Protein AF-A0A550GCW6-F1 (afdb_monomer_lite)

Secondary structure (DSSP, 8-state):
-----SSTT--EEEEEEE--TTSPP-HHHHHHHHHHTT-EEEEEEEE-S---TTTSS-HHHHHHHHTT-

Structure (mmCIF, N/CA/C/O backbone):
data_AF-A0A550GCW6-F1
#
_entry.id   AF-A0A550GCW6-F1
#
loop_
_atom_site.group_PDB
_atom_site.id
_atom_site.type_symbol
_atom_site.label_atom_id
_atom_site.label_alt_id
_atom_site.label_comp_id
_atom_site.label_asym_id
_atom_site.label_entity_id
_atom_site.label_seq_id
_atom_site.pdbx_PDB_ins_code
_atom_site.Cartn_x
_atom_site.Cartn_y
_atom_site.Cartn_z
_atom_site.occupancy
_atom_site.B_iso_or_equiv
_atom_site.auth_seq_id
_atom_site.auth_comp_id
_atom_site.auth_asym_id
_atom_site.auth_atom_id
_atom_site.pdbx_PDB_model_num
ATOM 1 N N . MET A 1 1 ? -28.880 5.615 -0.992 1.00 36.34 1 MET A N 1
ATOM 2 C CA . MET A 1 1 ? -27.937 4.666 -0.362 1.00 36.34 1 MET A CA 1
ATOM 3 C C . MET A 1 1 ? -26.537 5.246 -0.476 1.00 36.34 1 MET A C 1
ATOM 5 O O . MET A 1 1 ? -26.030 5.319 -1.585 1.00 36.34 1 MET A O 1
ATOM 9 N N . GLN A 1 2 ? -25.942 5.729 0.615 1.00 41.91 2 GLN A N 1
ATOM 10 C CA . GLN A 1 2 ? -24.520 6.088 0.612 1.00 41.91 2 GLN A CA 1
ATOM 11 C C . GLN A 1 2 ? -23.726 4.794 0.816 1.00 41.91 2 GLN A C 1
ATOM 13 O O . GLN A 1 2 ? -23.913 4.117 1.826 1.00 41.91 2 GLN A O 1
ATOM 18 N N . GLN A 1 3 ? -22.901 4.408 -0.159 1.00 46.81 3 GLN A N 1
ATOM 19 C CA . GLN A 1 3 ? -21.910 3.354 0.046 1.00 46.81 3 GLN A CA 1
ATOM 20 C C . GLN A 1 3 ? -20.945 3.850 1.132 1.00 46.81 3 GLN A C 1
ATOM 22 O O . GLN A 1 3 ? -20.357 4.919 0.973 1.00 46.81 3 GLN A O 1
ATOM 27 N N . LYS A 1 4 ? -20.798 3.121 2.244 1.00 49.66 4 LYS A N 1
ATOM 28 C CA . LYS A 1 4 ? -19.730 3.379 3.222 1.00 49.66 4 LYS A CA 1
ATOM 29 C C . LYS A 1 4 ? -18.390 3.078 2.539 1.00 49.66 4 LYS A C 1
ATOM 31 O O . LYS A 1 4 ? -17.947 1.933 2.517 1.00 49.66 4 LYS A O 1
ATOM 36 N N . LEU A 1 5 ? -17.786 4.079 1.907 1.00 56.03 5 LEU A N 1
ATOM 37 C CA . LEU A 1 5 ? -16.522 3.938 1.189 1.00 56.03 5 LEU A CA 1
ATOM 38 C C . LEU A 1 5 ? -15.350 4.011 2.179 1.00 56.03 5 LEU A C 1
ATOM 40 O O . LEU A 1 5 ? -14.834 5.088 2.450 1.00 56.03 5 LEU A O 1
ATOM 44 N N . GLY A 1 6 ? -14.938 2.838 2.674 1.00 73.25 6 GLY A N 1
ATOM 45 C CA . GLY A 1 6 ? -13.582 2.571 3.171 1.00 73.25 6 GLY A CA 1
ATOM 46 C C . GLY A 1 6 ? -13.210 3.067 4.575 1.00 73.25 6 GLY A C 1
ATOM 47 O O . GLY A 1 6 ? -13.837 3.978 5.104 1.00 73.25 6 GLY A O 1
ATOM 48 N N . GLY A 1 7 ? -12.171 2.441 5.158 1.00 67.12 7 GLY A N 1
ATOM 49 C CA . GLY A 1 7 ? -11.378 2.857 6.334 1.00 67.12 7 GLY A CA 1
ATOM 50 C C . GLY A 1 7 ? -12.080 2.997 7.695 1.00 67.12 7 GLY A C 1
ATOM 51 O O . GLY A 1 7 ? -11.496 2.694 8.730 1.00 67.12 7 GLY A O 1
ATOM 52 N N . ALA A 1 8 ? -13.346 3.405 7.720 1.00 68.38 8 ALA A N 1
ATOM 53 C CA . ALA A 1 8 ? -14.072 3.811 8.921 1.00 68.38 8 ALA A CA 1
ATOM 54 C C . ALA A 1 8 ? -14.207 2.706 9.986 1.00 68.38 8 ALA A C 1
ATOM 56 O O . ALA A 1 8 ? -14.321 3.013 11.168 1.00 68.38 8 ALA A O 1
ATOM 57 N N . ASP A 1 9 ? -14.142 1.434 9.581 1.00 72.38 9 ASP A N 1
ATOM 58 C CA . ASP A 1 9 ? -14.356 0.272 10.450 1.00 72.38 9 ASP A CA 1
ATOM 59 C C . ASP A 1 9 ? -13.083 -0.593 10.614 1.00 72.38 9 ASP A C 1
ATOM 61 O O . ASP A 1 9 ? -13.176 -1.811 10.769 1.00 72.38 9 ASP A O 1
ATOM 65 N N . ARG A 1 10 ? -11.872 -0.003 10.560 1.00 78.06 10 ARG A N 1
ATOM 66 C CA . ARG A 1 10 ? -10.594 -0.760 10.580 1.00 78.06 10 ARG A CA 1
ATOM 67 C C . ARG A 1 10 ? -10.541 -1.845 9.505 1.00 78.06 10 ARG A C 1
ATOM 69 O O . ARG A 1 10 ? -10.065 -2.960 9.727 1.00 78.06 10 ARG A O 1
ATOM 76 N N . THR A 1 11 ? -11.075 -1.523 8.332 1.00 88.75 11 THR A N 1
ATOM 77 C CA . THR A 1 11 ? -11.169 -2.450 7.208 1.00 88.75 11 THR A CA 1
ATOM 78 C C . THR A 1 11 ? -9.781 -2.975 6.852 1.00 88.75 11 THR A C 1
ATOM 80 O O . THR A 1 11 ? -8.845 -2.197 6.652 1.00 88.75 11 THR A O 1
ATOM 83 N N . LYS A 1 12 ? -9.645 -4.302 6.775 1.00 88.38 12 LYS A N 1
ATOM 84 C CA . LYS A 1 12 ? -8.408 -4.939 6.324 1.00 88.38 12 LYS A CA 1
ATOM 85 C C . LYS A 1 12 ? -8.161 -4.589 4.860 1.00 88.38 12 LYS A C 1
ATOM 87 O O . LYS A 1 12 ? -9.079 -4.659 4.046 1.00 88.38 12 LYS A O 1
ATOM 92 N N . ALA A 1 13 ? -6.930 -4.228 4.533 1.00 88.19 13 ALA A N 1
ATOM 93 C CA . ALA A 1 13 ? -6.532 -3.877 3.181 1.00 88.19 13 ALA A CA 1
ATOM 94 C C . ALA A 1 13 ? -5.189 -4.501 2.821 1.00 88.19 13 ALA A C 1
ATOM 96 O O . ALA A 1 13 ? -4.306 -4.680 3.663 1.00 88.19 13 ALA A O 1
ATOM 97 N N . ILE A 1 14 ? -5.032 -4.786 1.534 1.00 88.50 14 ILE A N 1
ATOM 98 C CA . ILE A 1 14 ? -3.762 -5.178 0.945 1.00 88.50 14 ILE A CA 1
ATOM 99 C C . ILE A 1 14 ? -3.357 -4.070 -0.011 1.00 88.50 14 ILE A C 1
ATOM 101 O O . ILE A 1 14 ? -4.123 -3.699 -0.899 1.00 88.50 14 ILE A O 1
ATOM 105 N N . ILE A 1 15 ? -2.168 -3.514 0.196 1.00 90.50 15 ILE A N 1
ATOM 106 C CA . ILE A 1 15 ? -1.651 -2.448 -0.662 1.00 90.50 15 ILE A CA 1
ATOM 107 C C . ILE A 1 15 ? -0.743 -3.032 -1.731 1.00 90.50 15 ILE A C 1
ATOM 109 O O . ILE A 1 15 ? 0.084 -3.909 -1.467 1.00 90.50 15 ILE A O 1
ATOM 113 N N . VAL A 1 16 ? -0.889 -2.513 -2.945 1.00 87.44 16 VAL A N 1
ATOM 114 C CA . VAL A 1 16 ? -0.107 -2.950 -4.093 1.00 87.44 16 VAL A CA 1
ATOM 115 C C . VAL A 1 16 ? 0.516 -1.743 -4.767 1.00 87.44 16 VAL A C 1
ATOM 117 O O . VAL A 1 16 ? -0.190 -0.808 -5.136 1.00 87.44 16 VAL A O 1
ATOM 120 N N . GLN A 1 17 ? 1.827 -1.792 -4.984 1.00 88.44 17 GLN A N 1
ATOM 121 C CA . GLN A 1 17 ? 2.505 -0.862 -5.873 1.00 88.44 17 GLN A CA 1
ATOM 122 C C . GLN A 1 17 ? 2.975 -1.594 -7.124 1.00 88.44 17 GLN A C 1
ATOM 124 O O . GLN A 1 17 ? 3.757 -2.547 -7.070 1.00 88.44 17 GLN A O 1
ATOM 129 N N . ARG A 1 18 ? 2.549 -1.084 -8.277 1.00 86.06 18 ARG A N 1
ATOM 130 C CA . ARG A 1 18 ? 3.209 -1.357 -9.548 1.00 86.06 18 ARG A CA 1
ATOM 131 C C . ARG A 1 18 ? 4.180 -0.219 -9.829 1.00 86.06 18 ARG A C 1
ATOM 133 O O . ARG A 1 18 ? 3.793 0.943 -9.761 1.00 86.06 18 ARG A O 1
ATOM 140 N N . ARG A 1 19 ? 5.416 -0.562 -10.175 1.00 86.12 19 ARG A N 1
ATOM 141 C CA . ARG A 1 19 ? 6.435 0.405 -10.592 1.00 86.12 19 ARG A CA 1
ATOM 142 C C . ARG A 1 19 ? 7.331 -0.187 -11.673 1.00 86.12 19 ARG A C 1
ATOM 144 O O . ARG A 1 19 ? 7.385 -1.402 -11.842 1.00 86.12 19 ARG A O 1
ATOM 151 N N . LEU A 1 20 ? 8.044 0.649 -12.408 1.00 85.00 20 LEU A N 1
ATOM 152 C CA . LEU A 1 20 ? 9.175 0.231 -13.230 1.00 85.00 20 LEU A CA 1
ATOM 153 C C . LEU A 1 20 ? 10.397 -0.019 -12.339 1.00 85.00 20 LEU A C 1
ATOM 155 O O . LEU A 1 20 ? 10.517 0.528 -11.243 1.00 85.00 20 LEU A O 1
ATOM 159 N N . ASN A 1 21 ? 11.345 -0.824 -12.818 1.00 82.50 21 ASN A N 1
ATOM 160 C CA . ASN A 1 21 ? 12.606 -1.063 -12.108 1.00 82.50 21 ASN A CA 1
ATOM 161 C C . ASN A 1 21 ? 13.405 0.231 -11.851 1.00 82.50 21 ASN A C 1
ATOM 163 O O . ASN A 1 21 ? 14.113 0.305 -10.851 1.00 82.50 21 ASN A O 1
ATOM 167 N N . THR A 1 22 ? 13.258 1.236 -12.717 1.00 86.56 22 THR A N 1
ATOM 168 C CA . THR A 1 22 ? 13.882 2.563 -12.610 1.00 86.56 22 THR A CA 1
ATOM 169 C C . THR A 1 22 ? 13.176 3.509 -11.639 1.00 86.56 22 THR A C 1
ATOM 171 O O . THR A 1 22 ? 13.733 4.545 -11.290 1.00 86.56 22 THR A O 1
ATOM 174 N N . GLU A 1 23 ? 11.951 3.197 -11.215 1.00 87.19 23 GLU A N 1
ATOM 175 C CA . GLU A 1 23 ? 11.170 4.040 -10.308 1.00 87.19 23 GLU A CA 1
ATOM 176 C C . GLU A 1 23 ? 11.432 3.660 -8.850 1.00 87.19 23 GLU A C 1
ATOM 178 O O . GLU A 1 23 ? 11.631 2.487 -8.524 1.00 87.19 23 GLU A O 1
ATOM 183 N N . LYS A 1 24 ? 11.402 4.648 -7.951 1.00 90.81 24 LYS A N 1
ATOM 184 C CA . LYS A 1 24 ? 11.493 4.398 -6.508 1.00 90.81 24 LYS A CA 1
ATOM 185 C C . LYS A 1 24 ? 10.195 3.775 -5.987 1.00 90.81 24 LYS A C 1
ATOM 187 O O . LYS A 1 24 ? 9.109 4.059 -6.488 1.00 90.81 24 LYS A O 1
ATOM 192 N N . SER A 1 25 ? 10.318 2.938 -4.961 1.00 91.38 25 SER A N 1
ATOM 193 C CA . SER A 1 25 ? 9.158 2.434 -4.224 1.00 91.38 25 SER A CA 1
ATOM 194 C C . SER A 1 25 ? 8.544 3.563 -3.386 1.00 91.38 25 SER A C 1
ATOM 196 O O . SER A 1 25 ? 9.266 4.336 -2.761 1.00 91.38 25 SER A O 1
ATOM 198 N N . THR A 1 26 ? 7.218 3.658 -3.400 1.00 93.38 26 THR A N 1
ATOM 199 C CA . THR A 1 26 ? 6.383 4.573 -2.599 1.00 93.38 26 THR A CA 1
ATOM 200 C C . THR A 1 26 ? 5.384 3.783 -1.745 1.00 93.38 26 THR A C 1
ATOM 202 O O . THR A 1 26 ? 4.463 4.343 -1.156 1.00 93.38 26 THR A O 1
ATOM 205 N N . LEU A 1 27 ? 5.570 2.461 -1.648 1.00 92.62 27 LEU A N 1
ATOM 206 C CA . LEU A 1 27 ? 4.685 1.541 -0.940 1.00 92.62 27 LEU A CA 1
ATOM 207 C C . LEU A 1 27 ? 4.570 1.873 0.554 1.00 92.62 27 LEU A C 1
ATOM 209 O O . LEU A 1 27 ? 3.512 1.687 1.150 1.00 92.62 27 LEU A O 1
ATOM 213 N N . GLU A 1 28 ? 5.641 2.393 1.155 1.00 93.81 28 GLU A N 1
ATOM 214 C CA . GLU A 1 28 ? 5.637 2.850 2.548 1.00 93.81 28 GLU A CA 1
ATOM 215 C C . GLU A 1 28 ? 4.761 4.096 2.743 1.00 93.81 28 GLU A C 1
ATOM 217 O O . GLU A 1 28 ? 3.987 4.172 3.696 1.00 93.81 28 GLU A O 1
ATOM 222 N N . GLU A 1 29 ? 4.845 5.059 1.825 1.00 94.94 29 GLU A N 1
ATOM 223 C CA . GLU A 1 29 ? 4.016 6.265 1.858 1.00 94.94 29 GLU A CA 1
ATOM 224 C C . GLU A 1 29 ? 2.538 5.908 1.673 1.00 94.94 29 GLU A C 1
ATOM 226 O O . GLU A 1 29 ? 1.684 6.354 2.441 1.00 94.94 29 GLU A O 1
ATOM 231 N N . LEU A 1 30 ? 2.245 5.009 0.729 1.00 94.62 30 LEU A N 1
ATOM 232 C CA . LEU A 1 30 ? 0.902 4.477 0.525 1.00 94.62 30 LEU A CA 1
ATOM 233 C C . LEU A 1 30 ? 0.357 3.778 1.782 1.00 94.62 30 LEU A C 1
ATOM 235 O O . LEU A 1 30 ? -0.813 3.957 2.117 1.00 94.62 30 LEU A O 1
ATOM 239 N N . ALA A 1 31 ? 1.192 3.019 2.501 1.00 93.19 31 ALA A N 1
ATOM 240 C CA . ALA A 1 31 ? 0.798 2.386 3.760 1.00 93.19 31 ALA A CA 1
ATOM 241 C C . ALA A 1 31 ? 0.401 3.426 4.817 1.00 93.19 31 ALA A C 1
ATOM 243 O O . ALA A 1 31 ? -0.673 3.317 5.402 1.00 93.19 31 ALA A O 1
ATOM 244 N N . LYS A 1 32 ? 1.222 4.466 5.003 1.00 95.19 32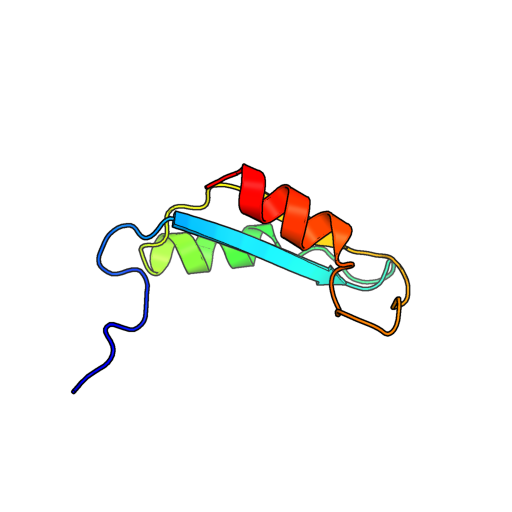 LYS A N 1
ATOM 245 C CA . LYS A 1 32 ? 0.973 5.543 5.976 1.00 95.19 32 LYS A CA 1
ATOM 246 C C . LYS A 1 32 ? -0.315 6.308 5.679 1.00 95.19 32 LYS A C 1
ATOM 248 O O . LYS A 1 32 ? -1.070 6.629 6.598 1.00 95.19 32 LYS A O 1
ATOM 253 N N . LEU A 1 33 ? -0.595 6.577 4.402 1.00 94.31 33 LEU A N 1
ATOM 254 C CA . LEU A 1 33 ? -1.848 7.207 3.982 1.00 94.31 33 LEU A CA 1
ATOM 255 C C . LEU A 1 33 ? -3.055 6.308 4.269 1.00 94.31 33 LEU A C 1
ATOM 257 O O . LEU A 1 33 ? -4.063 6.784 4.787 1.00 94.31 33 LEU A O 1
ATOM 261 N N . ALA A 1 34 ? -2.951 5.010 3.978 1.00 91.88 34 ALA A N 1
ATOM 262 C CA . ALA A 1 34 ? -4.029 4.059 4.225 1.00 91.88 34 ALA A CA 1
ATOM 263 C C . ALA A 1 34 ? -4.303 3.863 5.728 1.00 91.88 34 ALA A C 1
ATOM 265 O O . ALA A 1 34 ? -5.458 3.879 6.147 1.00 91.88 34 ALA A O 1
ATOM 266 N N . GLU A 1 35 ? -3.262 3.749 6.550 1.00 91.69 35 GLU A N 1
ATOM 267 C CA . GLU A 1 35 ? -3.384 3.694 8.013 1.00 91.69 35 GLU A CA 1
ATOM 268 C C . GLU A 1 35 ? -4.035 4.973 8.561 1.00 91.69 35 GLU A C 1
ATOM 270 O O . GLU A 1 35 ? -4.964 4.899 9.364 1.00 91.69 35 GLU A O 1
ATOM 275 N N . SER A 1 36 ? -3.631 6.145 8.056 1.00 91.50 36 SER A N 1
ATOM 276 C CA . SER A 1 36 ? -4.241 7.434 8.427 1.00 91.50 36 SER A CA 1
ATOM 277 C C . SER A 1 36 ? -5.706 7.543 7.995 1.00 91.50 36 SER A C 1
ATOM 279 O O . SER A 1 36 ? -6.497 8.218 8.649 1.00 91.50 36 SER A O 1
ATOM 281 N N . ALA A 1 37 ? -6.084 6.858 6.914 1.00 90.50 37 ALA A N 1
ATOM 282 C CA . ALA A 1 37 ? -7.464 6.740 6.456 1.00 90.50 37 ALA A CA 1
ATOM 283 C C . ALA A 1 37 ? -8.271 5.663 7.212 1.00 90.50 37 ALA A C 1
ATOM 285 O O . ALA A 1 37 ? -9.446 5.466 6.908 1.00 90.50 37 ALA A O 1
ATOM 286 N N . GLY A 1 38 ? -7.672 4.970 8.188 1.00 89.56 38 GLY A N 1
ATOM 287 C CA . GLY A 1 38 ? -8.341 3.987 9.043 1.00 89.56 38 GLY A CA 1
ATOM 288 C C . GLY A 1 38 ? -8.257 2.536 8.561 1.00 89.56 38 GLY A C 1
ATOM 289 O O . GLY A 1 38 ? -8.892 1.663 9.145 1.00 89.56 38 GLY A O 1
ATOM 290 N N . TYR A 1 39 ? -7.476 2.228 7.526 1.00 92.25 39 TYR A N 1
ATOM 291 C CA . TYR A 1 39 ? -7.282 0.841 7.095 1.00 92.25 39 TYR A CA 1
ATOM 292 C C . TYR A 1 39 ? -6.290 0.086 7.982 1.00 92.25 39 TYR A C 1
ATOM 294 O O . TYR A 1 39 ? -5.324 0.646 8.495 1.00 92.25 39 TYR A O 1
ATOM 302 N N . VAL A 1 40 ? -6.489 -1.228 8.091 1.00 90.94 40 VAL A N 1
ATOM 303 C CA . VAL A 1 40 ? -5.516 -2.153 8.682 1.00 90.94 40 VAL A CA 1
ATOM 304 C C . VAL A 1 40 ? -4.804 -2.877 7.551 1.00 90.94 40 VAL A C 1
ATOM 306 O O . VAL A 1 40 ? -5.394 -3.720 6.876 1.00 90.94 40 VAL A O 1
ATOM 309 N N . ILE A 1 41 ? -3.535 -2.554 7.324 1.00 90.56 41 ILE A N 1
ATOM 310 C CA . ILE A 1 41 ? -2.761 -3.199 6.264 1.00 90.56 41 ILE A CA 1
ATOM 311 C C . ILE A 1 41 ? -2.365 -4.608 6.700 1.00 90.56 41 ILE A C 1
ATOM 313 O O . ILE A 1 41 ? -1.589 -4.773 7.638 1.00 90.56 41 ILE A O 1
ATOM 317 N N . VAL A 1 42 ? -2.885 -5.622 6.007 1.00 92.00 42 VAL A N 1
ATOM 318 C CA . VAL A 1 42 ? -2.612 -7.040 6.310 1.00 92.00 42 VAL A CA 1
ATOM 319 C C . VAL A 1 42 ? -1.588 -7.670 5.373 1.00 92.00 42 VAL A C 1
ATOM 321 O O . VAL A 1 42 ? -0.968 -8.664 5.732 1.00 92.00 42 VAL A O 1
ATOM 324 N N . ALA A 1 43 ? -1.350 -7.067 4.206 1.00 86.81 43 ALA A N 1
ATOM 325 C CA . ALA A 1 43 ? -0.273 -7.464 3.308 1.00 86.81 43 ALA A CA 1
ATOM 326 C C . ALA A 1 43 ? 0.192 -6.293 2.434 1.00 86.81 43 ALA A C 1
ATOM 328 O O . ALA A 1 43 ? -0.513 -5.294 2.249 1.00 86.81 43 ALA A O 1
ATOM 329 N N . ARG A 1 44 ? 1.406 -6.422 1.894 1.00 89.19 44 ARG A N 1
ATOM 330 C CA . ARG A 1 44 ? 2.025 -5.452 0.987 1.00 89.19 44 ARG A CA 1
ATOM 331 C C . ARG A 1 44 ? 2.612 -6.196 -0.199 1.00 89.19 44 ARG A C 1
ATOM 333 O O . ARG A 1 44 ? 3.275 -7.212 -0.010 1.00 89.19 44 ARG A O 1
ATOM 340 N N . MET A 1 45 ? 2.400 -5.681 -1.403 1.00 86.38 45 MET A N 1
ATOM 341 C CA . MET A 1 45 ? 2.892 -6.314 -2.617 1.00 86.38 45 MET A CA 1
ATOM 342 C C . MET A 1 45 ? 3.504 -5.299 -3.574 1.00 86.38 45 MET A C 1
ATOM 344 O O . MET A 1 45 ? 2.914 -4.263 -3.872 1.00 86.38 45 MET A O 1
ATOM 348 N N . GLU A 1 46 ? 4.665 -5.645 -4.120 1.00 85.81 46 GLU A N 1
ATOM 349 C CA . GLU A 1 46 ? 5.312 -4.871 -5.170 1.00 85.81 46 GLU A CA 1
ATOM 350 C C . GLU A 1 46 ? 5.371 -5.680 -6.473 1.00 85.81 46 GLU A C 1
ATOM 352 O O . GLU A 1 46 ? 5.535 -6.907 -6.477 1.00 85.81 46 GLU A O 1
ATOM 357 N N . GLN A 1 47 ? 5.206 -5.001 -7.605 1.00 80.06 47 GLN A N 1
ATOM 358 C CA . GLN A 1 47 ? 5.404 -5.585 -8.924 1.00 80.06 47 GLN A CA 1
ATOM 359 C C . GLN A 1 47 ? 6.238 -4.660 -9.804 1.00 80.06 47 GLN A C 1
ATOM 361 O O . GLN A 1 47 ? 5.830 -3.544 -10.120 1.00 80.06 47 GLN A O 1
ATOM 366 N N . THR A 1 48 ? 7.381 -5.183 -10.248 1.00 77.50 48 THR A N 1
ATOM 367 C CA . THR A 1 48 ? 8.372 -4.474 -11.071 1.00 77.50 48 THR A CA 1
ATOM 368 C C . THR A 1 48 ? 8.469 -4.992 -12.512 1.00 77.50 48 THR A C 1
ATOM 370 O O . THR A 1 48 ? 9.163 -4.404 -13.342 1.00 77.50 48 THR A O 1
ATOM 373 N N . ARG A 1 49 ? 7.784 -6.100 -12.845 1.00 69.25 49 ARG A N 1
ATOM 374 C CA . ARG A 1 49 ? 7.855 -6.740 -14.172 1.00 69.25 49 ARG A CA 1
ATOM 375 C C . ARG A 1 49 ? 7.015 -5.991 -15.215 1.00 69.25 49 ARG A C 1
ATOM 377 O O . ARG A 1 49 ? 5.889 -5.572 -14.938 1.00 69.25 49 ARG A O 1
ATOM 384 N N . ARG A 1 50 ? 7.550 -5.887 -16.442 1.00 59.19 50 ARG A N 1
ATOM 385 C CA . ARG A 1 50 ? 6.840 -5.398 -17.640 1.00 59.19 50 ARG A CA 1
ATOM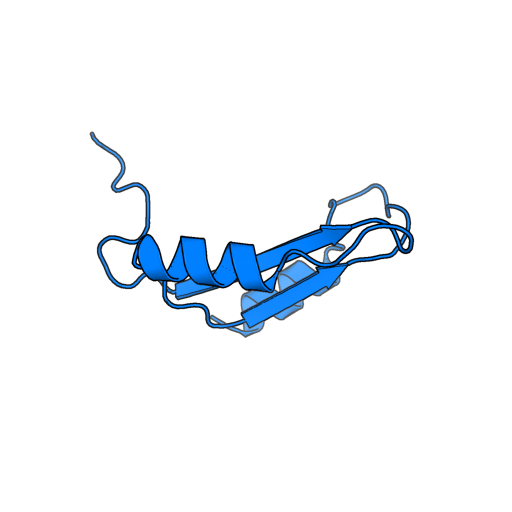 386 C C . ARG A 1 50 ? 5.571 -6.241 -17.853 1.00 59.19 50 ARG A C 1
ATOM 388 O O . ARG A 1 50 ? 5.627 -7.458 -17.720 1.00 59.19 50 ARG A O 1
ATOM 395 N N . SER A 1 51 ? 4.446 -5.571 -18.099 1.00 49.28 51 SER A N 1
ATOM 396 C CA . SER A 1 51 ? 3.073 -6.098 -18.030 1.00 49.28 51 SER A CA 1
ATOM 397 C C . SER A 1 51 ? 2.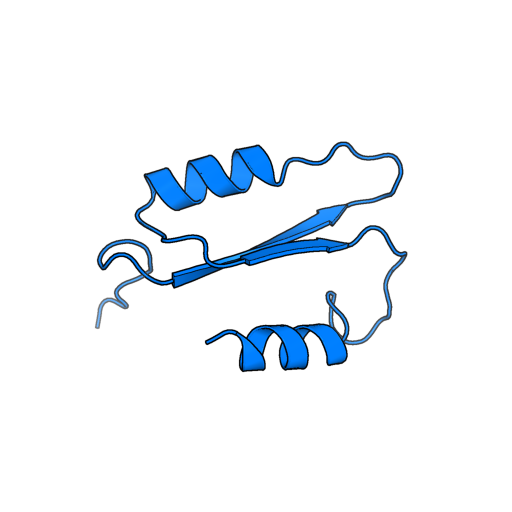877 -7.481 -18.655 1.00 49.28 51 SER A C 1
ATOM 399 O O . SER A 1 51 ? 3.170 -7.661 -19.835 1.00 49.28 51 SER A O 1
ATOM 401 N N . ASP A 1 52 ? 2.253 -8.392 -17.911 1.00 49.38 52 ASP A N 1
ATOM 402 C CA . ASP A 1 52 ? 1.481 -9.479 -18.512 1.00 49.38 52 ASP A CA 1
ATOM 403 C C . ASP A 1 52 ? 0.048 -8.970 -18.738 1.00 49.38 52 ASP A C 1
ATOM 405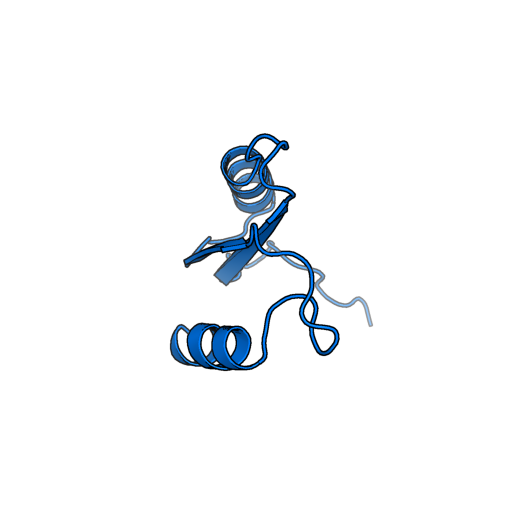 O O . ASP A 1 52 ? -0.588 -8.436 -17.823 1.00 49.38 52 ASP A O 1
ATOM 409 N N . ALA A 1 53 ? -0.432 -9.059 -19.980 1.00 48.78 53 ALA A N 1
ATOM 410 C CA . ALA A 1 53 ? -1.534 -8.257 -20.530 1.00 48.78 53 ALA A CA 1
ATOM 411 C C . ALA A 1 53 ? -2.935 -8.535 -19.948 1.00 48.78 53 ALA A C 1
ATOM 413 O O . ALA A 1 53 ? -3.905 -7.932 -20.394 1.00 48.78 53 ALA A O 1
ATOM 414 N N . ARG A 1 54 ? -3.071 -9.444 -18.976 1.00 49.16 54 ARG A N 1
ATOM 415 C CA . ARG A 1 54 ? -4.389 -9.939 -18.553 1.00 49.16 54 ARG A CA 1
ATOM 416 C C . ARG A 1 54 ? -4.957 -9.307 -17.284 1.00 49.16 54 ARG A C 1
ATOM 418 O O . ARG A 1 54 ? -6.172 -9.262 -17.171 1.00 49.16 54 ARG A O 1
ATOM 425 N N . TYR A 1 55 ? -4.136 -8.785 -16.364 1.00 51.19 55 TYR A N 1
ATOM 426 C CA . TYR A 1 55 ? -4.670 -8.414 -15.039 1.00 51.19 55 TYR A CA 1
ATOM 427 C C . TYR A 1 55 ? -4.025 -7.210 -14.336 1.00 51.19 55 TYR A C 1
ATOM 429 O O . TYR A 1 55 ? -4.457 -6.869 -13.243 1.00 51.19 55 TYR A O 1
ATOM 437 N N . GLN A 1 56 ? -2.989 -6.563 -14.894 1.00 53.16 56 GLN A N 1
ATOM 438 C CA . GLN A 1 56 ? -2.149 -5.549 -14.199 1.00 53.16 56 GLN A CA 1
ATOM 439 C C . GLN A 1 56 ? -1.436 -6.065 -12.917 1.00 53.16 56 GLN A C 1
ATOM 441 O O . GLN A 1 56 ? -0.428 -5.489 -12.514 1.00 53.16 56 GLN A O 1
ATOM 446 N N . ILE A 1 57 ? -1.885 -7.195 -12.359 1.00 53.47 57 ILE A N 1
ATOM 447 C CA . ILE A 1 57 ? -1.340 -8.044 -11.298 1.00 53.47 57 ILE A CA 1
ATOM 448 C C . ILE A 1 57 ? -1.761 -9.475 -11.694 1.00 53.47 57 ILE A C 1
ATOM 450 O O . ILE A 1 57 ? -2.952 -9.728 -11.757 1.00 53.47 57 ILE A O 1
ATOM 454 N N . GLY A 1 58 ? -0.857 -10.386 -12.077 1.00 47.81 58 GLY A N 1
AT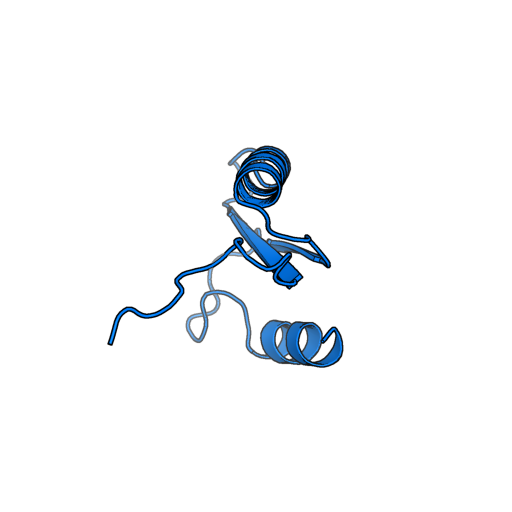OM 455 C CA . GLY A 1 58 ? -1.253 -11.694 -12.656 1.00 47.81 58 GLY A CA 1
ATOM 456 C C . GLY A 1 58 ? -2.257 -12.488 -11.794 1.00 47.81 58 GLY A C 1
ATOM 457 O O . GLY A 1 58 ? -2.186 -12.392 -10.576 1.00 47.81 58 GLY A O 1
ATOM 458 N N . ALA A 1 59 ? -3.158 -13.278 -12.403 1.00 50.56 59 ALA A N 1
ATOM 459 C CA . ALA A 1 59 ? -4.228 -14.028 -11.711 1.00 50.56 59 ALA A CA 1
ATOM 460 C C . ALA A 1 59 ? -3.745 -14.835 -10.487 1.00 50.56 59 ALA A C 1
ATOM 462 O O . ALA A 1 59 ? -4.364 -14.748 -9.432 1.00 50.56 59 ALA A O 1
ATOM 463 N N . GLY A 1 60 ? -2.558 -15.448 -10.581 1.00 53.03 60 GLY A N 1
ATOM 464 C CA . GLY A 1 60 ? -1.905 -16.148 -9.463 1.00 53.03 60 GLY A CA 1
ATOM 465 C C . GLY A 1 60 ? -1.715 -15.308 -8.196 1.00 53.03 60 GLY A C 1
ATOM 466 O O . GLY A 1 60 ? -1.765 -15.830 -7.092 1.00 53.03 60 GLY A O 1
ATOM 467 N N . LYS A 1 61 ? -1.557 -13.987 -8.331 1.00 55.97 61 LYS A N 1
ATOM 468 C CA . LYS A 1 61 ? -1.465 -13.062 -7.194 1.00 55.97 61 LYS A CA 1
ATOM 469 C C . LYS A 1 61 ? -2.830 -12.696 -6.620 1.00 55.97 61 LYS A C 1
ATOM 471 O O . LYS A 1 61 ? -2.903 -12.362 -5.451 1.00 55.97 61 LYS A O 1
ATOM 476 N N . VAL A 1 62 ? -3.907 -12.729 -7.405 1.00 58.44 62 VAL A N 1
ATOM 477 C CA . VAL A 1 62 ? -5.271 -12.548 -6.872 1.00 58.44 62 VAL A CA 1
ATOM 478 C C . VAL A 1 62 ? -5.675 -13.775 -6.061 1.00 58.44 62 VAL A C 1
ATOM 480 O O . VAL A 1 62 ? -6.291 -13.624 -5.015 1.00 58.44 62 VAL A O 1
ATOM 483 N N . GLU A 1 63 ? -5.270 -14.962 -6.510 1.00 56.88 63 GLU A N 1
ATOM 484 C CA . GLU A 1 63 ? -5.443 -16.222 -5.784 1.00 56.88 63 GLU A CA 1
ATOM 485 C C . GLU A 1 63 ? -4.626 -16.230 -4.473 1.00 56.88 63 GLU A C 1
ATOM 487 O O . GLU A 1 63 ? -5.212 -16.448 -3.418 1.00 56.88 63 GLU A O 1
ATOM 492 N N . GLU A 1 64 ? -3.340 -15.837 -4.486 1.00 56.94 64 GLU A N 1
ATOM 493 C CA . GLU A 1 64 ? -2.546 -15.643 -3.248 1.00 56.94 64 GLU A CA 1
ATOM 494 C C . GLU A 1 64 ? -3.154 -14.590 -2.300 1.00 56.94 64 GLU A C 1
ATOM 496 O O . GLU A 1 64 ? -3.115 -14.740 -1.080 1.00 56.94 64 GLU A O 1
ATOM 501 N N . LEU A 1 65 ? -3.721 -13.503 -2.840 1.00 60.66 65 LEU A N 1
ATOM 502 C CA . LEU A 1 65 ? -4.390 -12.470 -2.042 1.00 60.66 65 LEU A CA 1
ATOM 503 C C . LEU A 1 65 ? -5.720 -12.959 -1.455 1.00 60.66 65 LEU A C 1
ATOM 505 O O . LEU A 1 65 ? -6.078 -12.534 -0.359 1.00 60.66 65 LEU A O 1
ATOM 509 N N . ALA A 1 66 ? -6.444 -13.823 -2.167 1.00 58.31 66 ALA A N 1
ATOM 510 C CA . ALA A 1 66 ? -7.701 -14.407 -1.712 1.00 58.31 66 ALA A CA 1
ATOM 511 C C . ALA A 1 66 ? -7.493 -15.443 -0.598 1.00 58.31 66 ALA A C 1
ATOM 513 O O . ALA A 1 66 ? -8.372 -15.604 0.238 1.00 58.31 66 ALA A O 1
ATOM 514 N N . GLU A 1 67 ? -6.333 -16.101 -0.540 1.00 58.62 67 GLU A N 1
ATOM 515 C CA . GLU A 1 67 ? -5.980 -17.024 0.550 1.00 58.62 67 GLU A CA 1
ATOM 516 C C . GLU A 1 67 ? -5.589 -16.310 1.863 1.00 58.62 67 GLU A C 1
ATOM 518 O O . GLU A 1 67 ? -5.531 -16.940 2.919 1.00 58.62 67 GLU A O 1
ATOM 523 N N . LEU A 1 68 ? -5.332 -14.997 1.826 1.00 53.72 68 LEU A N 1
ATOM 524 C CA . LEU A 1 68 ? -4.901 -14.198 2.984 1.00 53.72 68 LEU A CA 1
ATOM 525 C C . LEU A 1 68 ? -6.054 -13.546 3.778 1.00 53.72 68 LEU A C 1
ATOM 527 O O . LEU A 1 68 ? -5.785 -12.877 4.785 1.00 53.72 68 LEU A O 1
ATOM 531 N N . VAL A 1 69 ? -7.315 -13.709 3.353 1.00 51.06 69 VAL A N 1
ATOM 532 C CA . VAL A 1 69 ? -8.508 -13.091 3.975 1.00 51.06 69 VAL A CA 1
ATOM 533 C C . VAL A 1 69 ? -9.627 -14.075 4.264 1.00 51.06 69 VAL A C 1
ATOM 535 O O . VAL A 1 69 ? -9.978 -14.867 3.370 1.00 51.06 69 VAL A O 1
#

Radius of gyration: 13.75 Å; chains: 1; bounding box: 42×24×31 Å

pLDDT: mean 74.34, std 17.95, range [36.34, 95.19]

Sequence (69 aa):
MQQKLGGADRTKAIIVQRRLNTEKSTLEELAKLAESAGYVIVARMEQTRRSDARYQIGAGK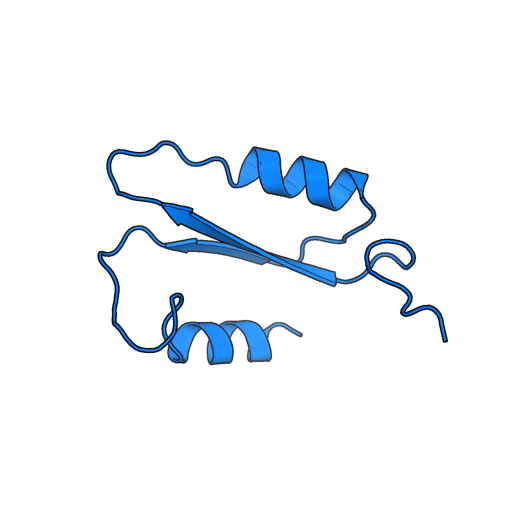VEELAELV

Foldseek 3Di:
DDDPPDQPPQAEDEEEDEDAPPDDDCQVVVVVVRVVSNYDYQYYYYDHDDDDPPDSQDPVVVVVVVVSD